Protein AF-Q5TBK1-2-F1 (afdb_monomer)

Mean predicted aligned error: 15.47 Å

Secondary structure (DSSP, 8-state):
--TTTTGGGS------------PPPPPPPP-PPPP------EEEEEEE--TTSSHHHHHHHHHHH-TT-EEE-SGGGGB-TTS-B---GGGHHHHHHHHHHHHHHHHHTT-S-EEEES---SHHHHHHHHHHHHHHHTTSSS-EEEEEEE--TT--SS---------S-----

Sequence (173 aa):
MEDSFLQSFGRLSLQPQQQQQRQRPPRPPPRGTPPRRHSFRKHLYLLRGLPGSGKTTLARQLQHDFPRALIFSTDDFFFREDGAYEFNPDFLEEAHEWNQKRARKAMRNGISPIIIDNTNLHAWEMKPYAVMVFQTEQKNLFRLEMDMVVFRPEMKKHSWCLKRKNPPNERTV

Foldseek 3Di:
DPVVVVVVVPPPDDDPDPDPPPPDDDDDPPPPDPPPPPQPEAEEEEEAADPPLCLVVVQVVVCVVPVLEAEFELQVVQADPVRDGDDDPVCSVVSLVVSLVVQLVCLLVRGHDYYYRYNPHDPVSCVSVVVSQVVSCVPDSHHYDYHYHYRDSPDDPPDDDPPDPDDDDDDDD

pLDDT: mean 79.06, std 21.01, range [30.23, 98.19]

Radius of gyration: 30.54 Å; Cα contacts (8 Å, |Δi|>4): 179; chains: 1; bounding box: 98×61×57 Å

Structure (mmCIF, N/CA/C/O backbone):
data_AF-Q5TBK1-2-F1
#
_entry.id   AF-Q5TBK1-2-F1
#
loop_
_atom_site.group_PDB
_atom_site.id
_atom_site.type_symbol
_atom_site.label_atom_id
_atom_site.label_alt_id
_atom_site.label_comp_id
_atom_site.label_asym_id
_atom_site.label_entity_id
_atom_site.label_seq_id
_atom_site.pdbx_PDB_ins_code
_atom_site.Cartn_x
_atom_site.Cartn_y
_atom_site.Cartn_z
_atom_site.occupancy
_atom_site.B_iso_or_equiv
_atom_site.auth_seq_id
_atom_site.auth_comp_id
_atom_site.auth_asym_id
_atom_site.auth_atom_id
_atom_site.pdbx_PDB_model_num
ATOM 1 N N . MET A 1 1 ? -84.792 21.600 1.459 1.00 51.88 1 MET A N 1
ATOM 2 C CA . MET A 1 1 ? -84.133 21.231 2.735 1.00 51.88 1 MET A CA 1
ATOM 3 C C . MET A 1 1 ? -82.681 21.737 2.778 1.00 51.88 1 MET A C 1
ATOM 5 O O . MET A 1 1 ? -81.901 21.264 3.589 1.00 51.88 1 MET A O 1
ATOM 9 N N . GLU A 1 2 ? -82.333 22.742 1.959 1.00 54.47 2 GLU A N 1
ATOM 10 C CA . GLU A 1 2 ? -80.947 23.201 1.740 1.00 54.47 2 GLU A CA 1
ATOM 11 C C . GLU A 1 2 ? -80.755 24.699 2.061 1.00 54.47 2 GLU A C 1
ATOM 13 O O . GLU A 1 2 ? -79.634 25.147 2.271 1.00 54.47 2 GLU A O 1
ATOM 18 N N . ASP A 1 3 ? -81.834 25.462 2.260 1.00 53.41 3 ASP A N 1
ATOM 19 C CA . ASP A 1 3 ? -81.743 26.905 2.546 1.00 53.41 3 ASP A CA 1
ATOM 20 C C . ASP A 1 3 ? -81.508 27.247 4.029 1.00 53.41 3 ASP A C 1
ATOM 22 O O . ASP A 1 3 ? -81.171 28.378 4.376 1.00 53.41 3 ASP A O 1
ATOM 26 N N . SER A 1 4 ? -81.622 26.263 4.930 1.00 53.94 4 SER A N 1
ATOM 27 C CA . SER A 1 4 ? -81.412 26.470 6.371 1.00 53.94 4 SER A CA 1
ATOM 28 C C . SER A 1 4 ? -79.933 26.537 6.772 1.00 53.94 4 SER A C 1
ATOM 30 O O . SER A 1 4 ? -79.636 26.956 7.889 1.00 53.94 4 SER A O 1
ATOM 32 N N . PHE A 1 5 ? -79.001 26.135 5.900 1.00 51.50 5 PHE A N 1
ATOM 33 C CA . PHE A 1 5 ? -77.572 26.090 6.234 1.00 51.50 5 PHE A CA 1
ATOM 34 C C . PHE A 1 5 ? -76.851 27.421 5.952 1.00 51.50 5 PHE A C 1
ATOM 36 O O . PHE A 1 5 ? -75.859 27.747 6.602 1.00 51.50 5 PHE A O 1
ATOM 43 N N . LEU A 1 6 ? -77.378 28.245 5.037 1.00 48.69 6 LEU A N 1
ATOM 44 C CA . LEU A 1 6 ? -76.783 29.541 4.683 1.00 48.69 6 LEU A CA 1
ATOM 45 C C . LEU A 1 6 ? -77.206 30.690 5.614 1.00 48.69 6 LEU A C 1
ATOM 47 O O . LEU A 1 6 ? -76.491 31.686 5.716 1.00 48.69 6 LEU A O 1
ATOM 51 N N . GLN A 1 7 ? -78.296 30.544 6.376 1.00 54.56 7 GLN A N 1
ATOM 52 C CA . GLN A 1 7 ? -78.695 31.545 7.378 1.00 54.56 7 GLN A CA 1
ATOM 53 C C . GLN A 1 7 ? -77.821 31.537 8.644 1.00 54.56 7 GLN A C 1
ATOM 55 O O . GLN A 1 7 ? -77.825 32.508 9.404 1.00 54.56 7 GLN A O 1
ATOM 60 N N . SER A 1 8 ? -77.017 30.493 8.862 1.00 48.03 8 SER A N 1
ATOM 61 C CA . SER A 1 8 ? -76.167 30.375 10.053 1.00 48.03 8 SER A CA 1
ATOM 62 C C . SER A 1 8 ? -74.880 31.212 9.996 1.00 48.03 8 SER A C 1
ATOM 64 O O . SER A 1 8 ? -74.230 31.384 11.024 1.00 48.03 8 SER A O 1
ATOM 66 N N . PHE A 1 9 ? -74.523 31.794 8.845 1.00 49.97 9 PHE A N 1
ATOM 67 C CA . PHE A 1 9 ? -73.293 32.589 8.689 1.00 49.97 9 PHE A CA 1
ATOM 68 C C . PHE A 1 9 ? -73.462 34.101 8.937 1.00 49.97 9 PHE A C 1
ATOM 70 O O . PHE A 1 9 ? -72.482 34.841 8.927 1.00 49.97 9 PHE A O 1
ATOM 77 N N . GLY A 1 10 ? -74.680 34.582 9.213 1.00 52.09 10 GLY A N 1
ATOM 78 C CA . GLY A 1 10 ? -74.992 36.019 9.215 1.00 52.09 10 GLY A CA 1
ATOM 79 C C . GLY A 1 10 ? -74.924 36.770 10.554 1.00 52.09 10 GLY A C 1
ATOM 80 O O . GLY A 1 10 ? -75.299 37.939 10.584 1.00 52.09 10 GLY A O 1
ATOM 81 N N . ARG A 1 11 ? -74.519 36.153 11.676 1.00 53.34 11 ARG A N 1
ATOM 82 C CA . ARG A 1 11 ? -74.669 36.776 13.019 1.00 53.34 11 ARG A CA 1
ATOM 83 C C . ARG A 1 11 ? -73.416 36.918 13.883 1.00 53.34 11 ARG A C 1
ATOM 85 O O . ARG A 1 11 ? -73.533 37.291 15.049 1.00 53.34 11 ARG A O 1
ATOM 92 N N . LEU A 1 12 ? -72.216 36.719 13.347 1.00 40.69 12 LEU A N 1
ATOM 93 C CA . LEU A 1 12 ? -70.993 36.973 14.117 1.00 40.69 12 LEU A CA 1
ATOM 94 C C . LEU A 1 12 ? -70.552 38.435 13.970 1.00 40.69 12 LEU A C 1
ATOM 96 O O . LEU A 1 12 ? -69.626 38.775 13.242 1.00 40.69 12 LEU A O 1
ATOM 100 N N . SER A 1 13 ? -71.277 39.296 14.687 1.00 49.38 13 SER A N 1
ATOM 101 C CA . SER A 1 13 ? -70.893 40.675 14.981 1.00 49.38 13 SER A CA 1
ATOM 102 C C . SER A 1 13 ? -69.604 40.684 15.811 1.00 49.38 13 SER A C 1
ATOM 104 O O . SER A 1 13 ? -69.562 40.165 16.928 1.00 49.38 13 SER A O 1
ATOM 106 N N . LEU A 1 14 ? -68.541 41.257 15.244 1.00 46.09 14 LEU A N 1
ATOM 107 C CA . LEU A 1 14 ? -67.267 41.511 15.911 1.00 46.09 14 LEU A CA 1
ATOM 108 C C . LEU A 1 14 ? -67.421 42.723 16.839 1.00 46.09 14 LEU A C 1
ATOM 110 O O . LEU A 1 14 ? -67.226 43.865 16.427 1.00 46.09 14 LEU A O 1
ATOM 114 N N . GLN A 1 15 ? -67.760 42.481 18.105 1.00 58.22 15 GLN A N 1
ATOM 115 C CA . GLN A 1 15 ? -67.537 43.477 19.153 1.00 58.22 15 GLN A CA 1
ATOM 116 C C . GLN A 1 15 ? -66.028 43.597 19.427 1.00 58.22 15 GLN A C 1
ATOM 118 O O . GLN A 1 15 ? -65.360 42.568 19.575 1.00 58.22 15 GLN A O 1
ATOM 123 N N . PRO A 1 16 ? -65.468 44.816 19.542 1.00 49.81 16 PRO A N 1
ATOM 124 C CA . PRO A 1 16 ? -64.095 45.004 19.990 1.00 49.81 16 PRO A CA 1
ATOM 125 C C . PRO A 1 16 ? -63.984 44.566 21.457 1.00 49.81 16 PRO A C 1
ATOM 127 O O . PRO A 1 16 ? -64.343 45.299 22.377 1.00 49.81 16 PRO A O 1
ATOM 130 N N . GLN A 1 17 ? -63.522 43.336 21.685 1.00 51.56 17 GLN A N 1
ATOM 131 C CA . GLN A 1 17 ? -63.255 42.827 23.024 1.00 51.56 17 GLN A CA 1
ATOM 132 C C . GLN A 1 17 ? -62.030 43.559 23.586 1.00 51.56 17 GLN A C 1
ATOM 134 O O . GLN A 1 17 ? -60.929 43.469 23.038 1.00 51.56 17 GLN A O 1
ATOM 139 N N . GLN A 1 18 ? -62.247 44.306 24.671 1.00 55.19 18 GLN A N 1
ATOM 140 C CA . GLN A 1 18 ? -61.208 44.942 25.477 1.00 55.19 18 GLN A CA 1
ATOM 141 C C . GLN A 1 18 ? -60.055 43.962 25.730 1.00 55.19 18 GLN A C 1
ATOM 143 O O . GLN A 1 18 ? -60.275 42.819 26.136 1.00 55.19 18 GLN A O 1
ATOM 148 N N . GLN A 1 19 ? -58.826 44.424 25.477 1.00 50.81 19 GLN A N 1
ATOM 149 C CA . GLN A 1 19 ? -57.580 43.688 25.688 1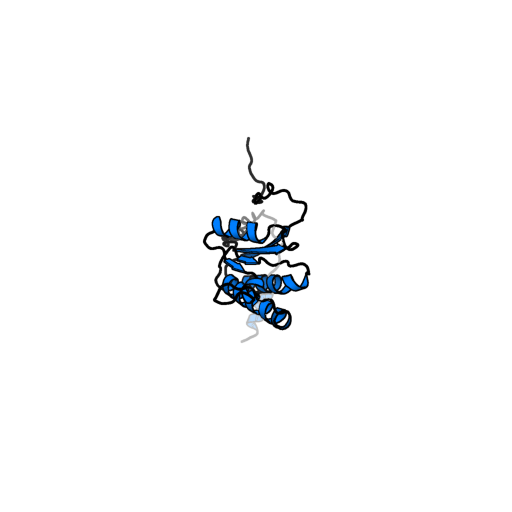.00 50.81 19 GLN A CA 1
ATOM 150 C C . GLN A 1 19 ? -57.387 43.360 27.176 1.00 50.81 19 GLN A C 1
ATOM 152 O O . GLN A 1 19 ? -56.632 44.015 27.888 1.00 50.81 19 GLN A O 1
ATOM 157 N N . GLN A 1 20 ? -58.035 42.301 27.654 1.00 55.03 20 GLN A N 1
ATOM 158 C CA . GLN A 1 20 ? -57.523 41.550 28.790 1.00 55.03 20 GLN A CA 1
ATOM 159 C C . GLN A 1 20 ? -56.269 40.823 28.313 1.00 55.03 20 GLN A C 1
ATOM 161 O O . GLN A 1 20 ? -56.313 40.063 27.342 1.00 55.03 20 GLN A O 1
ATOM 166 N N . GLN A 1 21 ? -55.144 41.102 28.973 1.00 52.59 21 GLN A N 1
ATOM 167 C CA . GLN A 1 21 ? -53.843 40.479 28.745 1.00 52.59 21 GLN A CA 1
ATOM 168 C C . GLN A 1 21 ? -53.959 38.952 28.869 1.00 52.59 21 GLN A C 1
ATOM 170 O O . GLN A 1 21 ? -53.732 38.367 29.926 1.00 52.59 21 GLN A O 1
ATOM 175 N N . ARG A 1 22 ? -54.321 38.281 27.773 1.00 55.19 22 ARG A N 1
ATOM 176 C CA . ARG A 1 22 ? -54.210 36.831 27.654 1.00 55.19 22 ARG A CA 1
ATOM 177 C C . ARG A 1 22 ? -52.727 36.501 27.621 1.00 55.19 22 ARG A C 1
ATOM 179 O O . ARG A 1 22 ? -52.061 36.699 26.603 1.00 55.19 22 ARG A O 1
ATOM 186 N N . GLN A 1 23 ? -52.219 36.035 28.758 1.00 56.16 23 GLN A N 1
ATOM 187 C CA . GLN A 1 23 ? -50.881 35.472 28.875 1.00 56.16 23 GLN A CA 1
ATOM 188 C C . GLN A 1 23 ? -50.705 34.437 27.760 1.00 56.16 23 GLN A C 1
ATOM 190 O O . GLN A 1 23 ? -51.484 33.489 27.641 1.00 56.16 23 GLN A O 1
ATOM 195 N N . ARG A 1 24 ? -49.727 34.667 26.880 1.00 60.78 24 ARG A N 1
ATOM 196 C CA . ARG A 1 24 ? -49.411 33.715 25.815 1.00 60.78 24 ARG A CA 1
ATOM 197 C C . ARG A 1 24 ? -48.954 32.412 26.476 1.00 60.78 24 ARG A C 1
ATOM 199 O O . ARG A 1 24 ? -48.134 32.489 27.393 1.00 60.78 24 ARG A O 1
ATOM 206 N N . PRO A 1 25 ? -49.431 31.240 26.019 1.00 71.19 25 PRO A N 1
ATOM 207 C CA . PRO A 1 25 ? -48.887 29.981 26.499 1.00 71.19 25 PRO A CA 1
ATOM 208 C C . PRO A 1 25 ? -47.366 29.980 26.278 1.00 71.19 25 PRO A C 1
ATOM 210 O O . PRO A 1 25 ? -46.892 30.546 25.280 1.00 71.19 25 PRO A O 1
ATOM 213 N N . PRO A 1 26 ? -46.587 29.401 27.206 1.00 74.88 26 PRO A N 1
ATOM 214 C CA . PRO A 1 26 ? -45.141 29.361 27.079 1.00 74.88 26 PRO A CA 1
ATOM 215 C C . PRO A 1 26 ? -44.766 28.698 25.753 1.00 74.88 26 PRO A C 1
ATOM 217 O O . PRO A 1 26 ? -45.379 27.712 25.335 1.00 74.88 26 PRO A O 1
ATOM 220 N N . ARG A 1 27 ? -43.765 29.260 25.063 1.00 74.44 27 ARG A N 1
ATOM 221 C CA . ARG A 1 27 ? -43.237 28.638 23.844 1.00 74.44 27 ARG A CA 1
ATOM 222 C C . ARG A 1 27 ? -42.766 27.227 24.209 1.00 74.44 27 ARG A C 1
ATOM 224 O O . ARG A 1 27 ? -42.065 27.094 25.216 1.00 74.44 27 ARG A O 1
ATOM 231 N N . PRO A 1 28 ? -43.104 26.192 23.419 1.00 74.25 28 PRO A N 1
ATOM 232 C CA . PRO A 1 28 ? -42.487 24.893 23.614 1.00 74.25 28 PRO A CA 1
ATOM 233 C C . PRO A 1 28 ? -40.966 25.073 23.526 1.00 74.25 28 PRO A C 1
ATOM 235 O O . PRO A 1 28 ? -40.499 25.903 22.733 1.00 74.25 28 PRO A O 1
ATOM 238 N N . PRO A 1 29 ? -40.189 24.348 24.345 1.00 72.44 29 PRO A N 1
ATOM 239 C CA . PRO A 1 29 ? -38.741 24.436 24.284 1.00 72.44 29 PRO A CA 1
ATOM 240 C C . PRO A 1 29 ? -38.279 24.160 22.846 1.00 72.44 29 PRO A C 1
ATOM 242 O O . PRO A 1 29 ? -38.924 23.372 22.139 1.00 72.44 29 PRO A O 1
ATOM 245 N N . PRO A 1 30 ? -37.194 24.806 22.377 1.00 72.94 30 PRO A N 1
ATOM 246 C CA . PRO A 1 30 ? -36.632 24.485 21.074 1.00 72.94 30 PRO A CA 1
ATOM 247 C C . PRO A 1 30 ? -36.423 22.973 21.025 1.00 72.94 30 PRO A C 1
ATOM 249 O O . PRO A 1 30 ? -35.798 22.415 21.928 1.00 72.94 30 PRO A O 1
ATOM 252 N N . ARG A 1 31 ? -36.994 22.299 20.013 1.00 67.88 31 ARG A N 1
ATOM 253 C CA . ARG A 1 31 ? -36.709 20.881 19.762 1.00 67.88 31 ARG A CA 1
ATOM 254 C C . ARG A 1 31 ? -35.196 20.768 19.687 1.00 67.88 31 ARG A C 1
ATOM 256 O O . ARG A 1 31 ? -34.603 21.258 18.726 1.00 67.88 31 ARG A O 1
ATOM 263 N N . GLY A 1 32 ? -34.588 20.202 20.729 1.00 57.16 32 GLY A N 1
ATOM 264 C CA . GLY A 1 32 ? -33.153 19.990 20.769 1.00 57.16 32 GLY A CA 1
ATOM 265 C C . GLY A 1 32 ? -32.762 19.286 19.481 1.00 57.16 32 GLY A C 1
ATOM 266 O O . GLY A 1 32 ? -33.408 18.312 19.088 1.00 57.16 32 GLY A O 1
ATOM 267 N N . THR A 1 33 ? -31.755 19.811 18.782 1.00 62.84 33 THR A N 1
ATOM 268 C CA . THR A 1 33 ? -31.142 19.070 17.680 1.00 62.84 33 THR A CA 1
ATOM 269 C C . THR A 1 33 ? -30.853 17.664 18.197 1.00 62.84 33 THR A C 1
ATOM 271 O O . THR A 1 33 ? -30.295 17.567 19.298 1.00 62.84 33 THR A O 1
ATOM 274 N N . PRO A 1 34 ? -31.241 16.593 17.478 1.00 58.88 34 PRO A N 1
ATOM 275 C CA . PRO A 1 34 ? -30.981 15.242 17.949 1.00 58.88 34 PRO A CA 1
ATOM 276 C C . PRO A 1 34 ? -29.495 15.147 18.307 1.00 58.88 34 PRO A C 1
ATOM 278 O O . PRO A 1 34 ? -28.673 15.721 17.577 1.00 58.88 34 PRO A O 1
ATOM 281 N N . PRO A 1 35 ? -29.135 14.499 19.432 1.00 55.78 35 PRO A N 1
ATOM 282 C CA . PRO A 1 35 ? -27.739 14.370 19.814 1.00 55.78 35 PRO A CA 1
ATOM 283 C C . PRO A 1 35 ? -26.997 13.835 18.597 1.00 55.78 35 PRO A C 1
ATOM 285 O O . PRO A 1 35 ? -27.448 12.866 17.977 1.00 55.78 35 PRO A O 1
ATOM 288 N N . ARG A 1 36 ? -25.909 14.512 18.200 1.00 53.88 36 ARG A N 1
ATOM 289 C CA . ARG A 1 36 ? -25.031 14.004 17.147 1.00 53.88 36 ARG A CA 1
ATOM 290 C C . ARG A 1 36 ? -24.657 12.598 17.590 1.00 53.88 36 ARG A C 1
ATOM 292 O O . ARG A 1 36 ? -23.867 12.456 18.521 1.00 53.88 36 ARG A O 1
ATOM 299 N N . ARG A 1 37 ? -25.262 11.571 16.973 1.00 53.81 37 ARG A N 1
ATOM 300 C CA . ARG A 1 37 ? -24.830 10.186 17.165 1.00 53.81 37 ARG A CA 1
ATOM 301 C C . ARG A 1 37 ? -23.318 10.236 17.013 1.00 53.81 37 ARG A C 1
ATOM 303 O O . ARG A 1 37 ? -22.848 10.890 16.078 1.00 53.81 37 ARG A O 1
ATOM 310 N N . HIS A 1 38 ? -22.570 9.626 17.931 1.00 51.34 38 HIS A N 1
ATOM 311 C CA . HIS A 1 38 ? -21.148 9.383 17.725 1.00 51.34 38 HIS A CA 1
ATOM 312 C C . HIS A 1 38 ? -21.031 8.513 16.465 1.00 51.34 38 HIS A C 1
ATOM 314 O O . HIS A 1 38 ? -20.962 7.291 16.541 1.00 51.34 38 HIS A O 1
ATOM 320 N N . SER A 1 39 ? -21.115 9.127 15.280 1.00 58.88 39 SER A N 1
ATOM 321 C CA . SER A 1 39 ? -20.896 8.448 14.021 1.00 58.88 39 SER A CA 1
ATOM 322 C C . SER A 1 39 ? -19.438 8.064 14.092 1.00 58.88 39 SER A C 1
ATOM 324 O O . SER A 1 39 ? -18.578 8.948 14.152 1.00 58.88 39 SER A O 1
ATOM 326 N N . PHE A 1 40 ? -19.171 6.768 14.182 1.00 74.44 40 PHE A N 1
ATOM 327 C CA . PHE A 1 40 ? -17.817 6.255 14.177 1.00 74.44 40 PHE A CA 1
ATOM 328 C C . PHE A 1 40 ? -17.138 6.795 12.916 1.00 74.44 40 PHE A C 1
ATOM 330 O O . PHE A 1 40 ? -17.488 6.387 11.809 1.00 74.44 40 PHE A O 1
ATOM 337 N N . ARG A 1 41 ? -16.245 7.779 13.069 1.00 87.31 41 ARG A N 1
ATOM 338 C CA . ARG A 1 41 ? -15.531 8.362 11.936 1.00 87.31 41 ARG A CA 1
ATOM 339 C C . ARG A 1 41 ? -14.526 7.331 11.459 1.00 87.31 41 ARG A C 1
ATOM 341 O O . ARG A 1 41 ? -13.745 6.796 12.245 1.00 87.31 41 ARG A O 1
ATOM 348 N N . LYS A 1 42 ? -14.616 6.993 10.185 1.00 92.88 42 LYS A N 1
ATOM 349 C CA . LYS A 1 42 ? -13.659 6.142 9.490 1.00 92.88 42 LYS A CA 1
ATOM 350 C C . LYS A 1 42 ? -12.702 7.056 8.736 1.00 92.88 42 LYS A C 1
ATOM 352 O O . LYS A 1 42 ? -13.116 8.130 8.309 1.00 92.88 42 LYS A O 1
ATOM 357 N N . HIS A 1 43 ? -11.456 6.634 8.569 1.00 94.50 43 HIS A N 1
ATOM 358 C CA . HIS A 1 43 ? -10.434 7.434 7.896 1.00 94.50 43 HIS A CA 1
ATOM 359 C C . HIS A 1 43 ? -9.863 6.705 6.682 1.00 94.50 43 HIS A C 1
ATOM 361 O O . HIS A 1 43 ? -9.545 5.515 6.747 1.00 94.50 43 HIS A O 1
ATOM 367 N N . LEU A 1 44 ? -9.713 7.453 5.592 1.00 96.69 44 LEU A N 1
ATOM 368 C CA . LEU A 1 44 ? -8.929 7.108 4.417 1.00 96.69 44 LEU A CA 1
ATOM 369 C C . LEU A 1 44 ? -7.755 8.088 4.319 1.00 96.69 44 LEU A C 1
ATOM 371 O O . LEU A 1 44 ? -7.965 9.276 4.086 1.00 96.69 44 LEU A O 1
ATOM 375 N N . TYR A 1 45 ? -6.532 7.593 4.450 1.00 96.25 45 TYR A N 1
ATOM 376 C CA . TYR A 1 45 ? -5.316 8.371 4.250 1.00 96.25 45 TYR A CA 1
ATOM 377 C C . TYR A 1 45 ? -4.794 8.167 2.831 1.00 96.25 45 TYR A C 1
ATOM 379 O O . TYR A 1 45 ? -4.480 7.046 2.438 1.00 96.25 45 TYR A O 1
ATOM 387 N N . LEU A 1 46 ? -4.676 9.248 2.065 1.00 96.12 46 LEU A N 1
ATOM 388 C CA . LEU A 1 46 ? -3.983 9.255 0.778 1.00 96.12 46 LEU A CA 1
ATOM 389 C C . LEU A 1 46 ? -2.567 9.779 0.996 1.00 96.12 46 LEU A C 1
ATOM 391 O O . LEU A 1 46 ? -2.381 10.975 1.231 1.00 96.12 46 LEU A O 1
ATOM 395 N N . LEU A 1 47 ? -1.570 8.898 0.934 1.00 95.06 47 LEU A N 1
ATOM 396 C CA . LEU A 1 47 ? -0.173 9.312 1.016 1.00 95.06 47 LEU A CA 1
ATOM 397 C C . LEU A 1 47 ? 0.254 9.886 -0.336 1.00 95.06 47 LEU A C 1
ATOM 399 O O . LEU A 1 47 ? -0.121 9.366 -1.382 1.00 95.06 47 LEU A O 1
ATOM 403 N N . ARG A 1 48 ? 1.005 10.986 -0.326 1.00 93.50 48 ARG A N 1
ATOM 404 C CA . ARG A 1 48 ? 1.463 11.670 -1.539 1.00 93.50 48 ARG A CA 1
ATOM 405 C C . ARG A 1 48 ? 2.898 12.137 -1.390 1.00 93.50 48 ARG A C 1
ATOM 407 O O . ARG A 1 48 ? 3.240 12.757 -0.389 1.00 93.50 48 ARG A O 1
ATOM 414 N N . GLY A 1 49 ? 3.728 11.905 -2.401 1.00 92.31 49 GLY A N 1
ATOM 415 C CA . GLY A 1 49 ? 5.113 12.374 -2.433 1.00 92.31 49 GLY A CA 1
ATOM 416 C C . GLY A 1 49 ? 6.013 11.518 -3.316 1.00 92.31 49 GLY A C 1
ATOM 417 O O . GLY A 1 49 ? 5.653 10.406 -3.707 1.00 92.31 49 GLY A O 1
ATOM 418 N N . LEU A 1 50 ? 7.210 12.031 -3.600 1.00 91.25 50 LEU A N 1
ATOM 419 C CA . LEU A 1 50 ? 8.192 11.369 -4.463 1.00 91.25 50 LEU A CA 1
ATOM 420 C C . LEU A 1 50 ? 8.610 9.984 -3.925 1.00 91.25 50 LEU A C 1
ATOM 422 O O . LEU A 1 50 ? 8.512 9.733 -2.717 1.00 91.25 50 LEU A O 1
ATOM 426 N N . PRO A 1 51 ? 9.064 9.060 -4.788 1.00 90.81 51 PRO A N 1
ATOM 427 C CA . PRO A 1 51 ? 9.727 7.834 -4.345 1.00 90.81 51 PRO A CA 1
ATOM 428 C C . PRO A 1 51 ? 10.855 8.138 -3.343 1.00 90.81 51 PRO A C 1
ATOM 430 O O . PRO A 1 51 ? 11.527 9.160 -3.448 1.00 90.81 51 PRO A O 1
ATOM 433 N N . GLY A 1 52 ? 11.021 7.290 -2.324 1.00 88.19 52 GLY A N 1
ATOM 434 C CA . GLY A 1 52 ? 12.036 7.486 -1.278 1.00 88.19 52 GLY A CA 1
ATOM 435 C C . GLY A 1 52 ? 11.702 8.521 -0.191 1.00 88.19 52 GLY A C 1
ATOM 436 O O . GLY A 1 52 ? 12.455 8.647 0.768 1.00 88.19 52 GLY A O 1
ATOM 437 N N . SER A 1 53 ? 10.561 9.219 -0.256 1.00 90.94 53 SER A N 1
ATOM 438 C CA . SER A 1 53 ? 10.195 10.240 0.744 1.00 90.94 53 SER A CA 1
ATOM 439 C C . SER A 1 53 ? 9.737 9.700 2.112 1.00 90.94 53 SER A C 1
ATOM 441 O O . SER A 1 53 ? 9.439 10.491 3.004 1.00 90.94 53 SER A O 1
ATOM 443 N N . GLY A 1 54 ? 9.648 8.375 2.290 1.00 91.38 54 GLY A N 1
ATOM 444 C CA . GLY A 1 54 ? 9.248 7.734 3.553 1.00 91.38 54 GLY A CA 1
ATOM 445 C C . GLY A 1 54 ? 7.752 7.418 3.707 1.00 91.38 54 GLY A C 1
ATOM 446 O O . GLY A 1 54 ? 7.321 7.079 4.808 1.00 91.38 54 GLY A O 1
ATOM 447 N N . LYS A 1 55 ? 6.954 7.491 2.630 1.00 93.88 55 LYS A N 1
ATOM 448 C CA . LYS A 1 55 ? 5.508 7.167 2.650 1.00 93.88 55 LYS A CA 1
ATOM 449 C C . LYS A 1 55 ? 5.220 5.776 3.212 1.00 93.88 55 LYS A C 1
ATOM 451 O O . LYS A 1 55 ? 4.508 5.657 4.205 1.00 93.88 55 LYS A O 1
ATOM 456 N N . THR A 1 56 ? 5.866 4.755 2.652 1.00 93.75 56 THR A N 1
ATOM 457 C CA . THR A 1 56 ? 5.708 3.361 3.082 1.00 93.75 56 THR A CA 1
ATOM 458 C C . THR A 1 56 ? 6.127 3.156 4.529 1.00 93.75 56 THR A C 1
ATOM 460 O O . THR A 1 56 ? 5.483 2.410 5.260 1.00 93.75 56 THR A O 1
ATOM 463 N N . THR A 1 57 ? 7.152 3.876 4.993 1.00 94.75 57 THR A N 1
ATOM 464 C CA . THR A 1 57 ? 7.555 3.854 6.403 1.00 94.75 57 THR A CA 1
ATOM 465 C C . THR A 1 57 ? 6.428 4.355 7.308 1.00 94.75 57 THR A C 1
ATOM 467 O O . THR A 1 57 ? 6.084 3.670 8.269 1.00 94.75 57 THR A O 1
ATOM 470 N N . LEU A 1 58 ? 5.790 5.487 6.977 1.00 93.31 58 LEU A N 1
ATOM 471 C CA . LEU A 1 58 ? 4.630 5.969 7.735 1.00 93.31 58 LEU A CA 1
ATOM 472 C C . LEU A 1 58 ? 3.440 5.011 7.623 1.00 93.31 58 LEU A C 1
ATOM 474 O O . LEU A 1 58 ? 2.771 4.763 8.621 1.00 93.31 58 LEU A O 1
ATOM 478 N N . ALA A 1 59 ? 3.166 4.465 6.435 1.00 95.12 59 ALA A N 1
ATOM 479 C CA . ALA A 1 59 ? 2.069 3.522 6.231 1.00 95.12 59 ALA A CA 1
ATOM 480 C C . ALA A 1 59 ? 2.207 2.309 7.164 1.00 95.12 59 ALA A C 1
ATOM 482 O O . ALA A 1 59 ? 1.255 1.939 7.850 1.00 95.12 59 ALA A O 1
ATOM 483 N N . ARG A 1 60 ? 3.416 1.736 7.243 1.00 95.62 60 ARG A N 1
ATOM 484 C CA . ARG A 1 60 ? 3.740 0.614 8.133 1.00 95.62 60 ARG A CA 1
ATOM 485 C C . ARG A 1 60 ? 3.657 0.996 9.605 1.00 95.62 60 ARG A C 1
ATOM 487 O O . ARG A 1 60 ? 3.123 0.216 10.385 1.00 95.62 60 ARG A O 1
ATOM 494 N N . GLN A 1 61 ? 4.109 2.193 9.977 1.00 94.56 61 GLN A N 1
ATOM 495 C CA . GLN A 1 61 ? 3.950 2.700 11.341 1.00 94.56 61 GLN A CA 1
ATOM 496 C C . GLN A 1 61 ? 2.468 2.832 11.727 1.00 94.56 61 GLN A C 1
ATOM 498 O O . GLN A 1 61 ? 2.057 2.337 12.769 1.00 94.56 61 GLN A O 1
ATOM 503 N N . LEU A 1 62 ? 1.635 3.413 10.857 1.00 92.62 62 LEU A N 1
ATOM 504 C CA . LEU A 1 62 ? 0.189 3.500 11.082 1.00 92.62 62 LEU A CA 1
ATOM 505 C C . LEU A 1 62 ? -0.460 2.113 11.178 1.00 92.62 62 LEU A C 1
ATOM 507 O O . LEU A 1 62 ? -1.368 1.921 11.979 1.00 92.62 62 LEU A O 1
ATOM 511 N N . GLN A 1 63 ? -0.010 1.138 10.388 1.00 95.12 63 GLN A N 1
ATOM 512 C CA . GLN A 1 63 ? -0.506 -0.236 10.485 1.00 95.12 63 GLN A CA 1
ATOM 513 C C . GLN A 1 63 ? -0.088 -0.934 11.782 1.00 95.12 63 GLN A C 1
ATOM 515 O O . GLN A 1 63 ? -0.87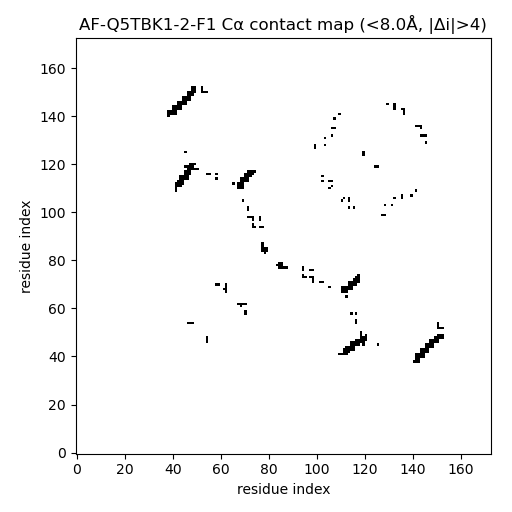9 -1.695 12.337 1.00 95.12 63 GLN A O 1
ATOM 520 N N . HIS A 1 64 ? 1.114 -0.654 12.282 1.00 94.69 64 HIS A N 1
ATOM 521 C CA . HIS A 1 64 ? 1.562 -1.120 13.590 1.00 94.69 64 HIS A CA 1
ATOM 522 C C . HIS A 1 64 ? 0.705 -0.524 14.721 1.00 94.69 64 HIS A C 1
ATOM 524 O O . HIS A 1 64 ? 0.220 -1.257 15.580 1.00 94.69 64 HIS A O 1
ATOM 530 N N . ASP A 1 65 ? 0.452 0.787 14.686 1.00 93.88 65 ASP A N 1
ATOM 531 C CA . ASP A 1 65 ? -0.318 1.492 15.720 1.00 93.88 65 ASP A CA 1
ATOM 532 C C . ASP A 1 65 ? -1.825 1.177 15.660 1.00 93.88 65 ASP A C 1
ATOM 534 O O . ASP A 1 65 ? -2.525 1.201 16.676 1.00 93.88 65 ASP A O 1
ATOM 538 N N . PHE A 1 66 ? -2.341 0.857 14.470 1.00 93.75 66 PHE A N 1
ATOM 539 C CA . PHE A 1 66 ? -3.733 0.487 14.232 1.00 93.75 66 PHE A CA 1
ATOM 540 C C . PHE A 1 66 ? -3.807 -0.895 13.560 1.00 93.75 66 PHE A C 1
ATOM 542 O O . P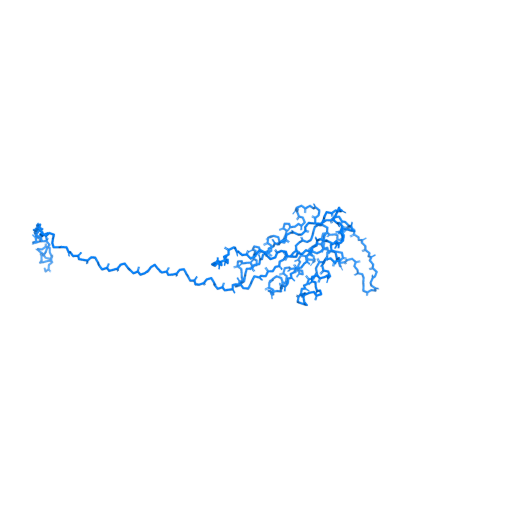HE A 1 66 ? -3.893 -0.965 12.335 1.00 93.75 66 PHE A O 1
ATOM 549 N N . PRO A 1 67 ? -3.902 -2.005 14.320 1.00 93.12 67 PRO A N 1
ATOM 550 C CA . PRO A 1 67 ? -3.863 -3.369 13.766 1.00 93.12 67 PRO A CA 1
ATOM 551 C C . PRO A 1 67 ? -4.957 -3.702 12.738 1.00 93.12 67 PRO A C 1
ATOM 553 O O . PRO A 1 67 ? -4.848 -4.664 11.985 1.00 93.12 67 PRO A O 1
ATOM 556 N N . ARG A 1 68 ? -6.043 -2.919 12.702 1.00 94.75 68 ARG A N 1
ATOM 557 C CA . ARG A 1 68 ? -7.124 -3.047 11.708 1.00 94.75 68 ARG A CA 1
ATOM 558 C C . ARG A 1 68 ? -6.856 -2.283 10.409 1.00 94.75 68 ARG A C 1
ATOM 560 O O . ARG A 1 68 ? -7.700 -2.327 9.511 1.00 94.75 68 ARG A O 1
ATOM 567 N N . ALA A 1 69 ? -5.757 -1.540 10.332 1.00 96.12 69 ALA A N 1
ATOM 568 C CA . ALA A 1 69 ? -5.437 -0.720 9.184 1.00 96.12 69 ALA A CA 1
ATOM 569 C C . ALA A 1 69 ? -5.054 -1.578 7.982 1.00 96.12 69 ALA A C 1
ATOM 571 O O . ALA A 1 69 ? -4.266 -2.522 8.086 1.00 96.12 69 ALA A O 1
ATOM 572 N N . LEU A 1 70 ? -5.574 -1.195 6.820 1.00 97.81 70 LEU A N 1
ATOM 573 C CA . LEU A 1 70 ? -5.180 -1.788 5.550 1.00 97.81 70 LEU A CA 1
ATOM 574 C C . LEU A 1 70 ? -4.380 -0.781 4.741 1.00 97.81 70 LEU A C 1
ATOM 576 O O . LEU A 1 70 ? -4.819 0.354 4.560 1.00 97.81 70 LEU A O 1
ATOM 580 N N . ILE A 1 71 ? -3.230 -1.228 4.246 1.00 97.88 71 ILE A N 1
ATOM 581 C CA . ILE A 1 71 ? -2.402 -0.491 3.297 1.00 97.88 71 ILE A CA 1
ATOM 582 C C . ILE A 1 71 ? -2.679 -1.052 1.903 1.00 97.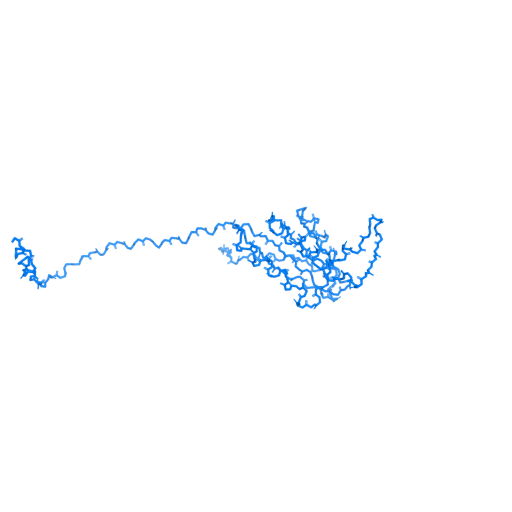88 71 ILE A C 1
ATOM 584 O O . ILE A 1 71 ? -2.785 -2.266 1.719 1.00 97.88 71 ILE A O 1
ATOM 588 N N . PHE A 1 72 ? -2.820 -0.156 0.938 1.00 97.88 72 PHE A N 1
ATOM 589 C CA . PHE A 1 72 ? -3.078 -0.459 -0.459 1.00 97.88 72 PHE A CA 1
ATOM 590 C C . PHE A 1 72 ? -2.100 0.326 -1.328 1.00 97.88 72 PHE A C 1
ATOM 592 O O . PHE A 1 72 ? -2.135 1.559 -1.328 1.00 97.88 72 PHE A O 1
ATOM 599 N N . SER A 1 73 ? -1.250 -0.384 -2.067 1.00 96.81 73 SER A N 1
ATOM 600 C CA . SER A 1 73 ? -0.349 0.190 -3.067 1.00 96.81 73 SER A CA 1
ATOM 601 C C . SER A 1 73 ? -0.685 -0.354 -4.452 1.00 96.81 73 SER A C 1
ATOM 603 O O . SER A 1 73 ? -1.143 -1.485 -4.601 1.00 96.81 73 SER A O 1
ATOM 605 N N . THR A 1 74 ? -0.478 0.464 -5.482 1.00 95.81 74 THR A N 1
ATOM 606 C CA . THR A 1 74 ? -0.527 -0.005 -6.878 1.00 95.81 74 THR A CA 1
ATOM 607 C C . THR A 1 74 ? 0.667 -0.900 -7.193 1.00 95.81 74 THR A C 1
ATOM 609 O O . THR A 1 74 ? 0.517 -1.843 -7.961 1.00 95.81 74 THR A O 1
ATOM 612 N N . ASP A 1 75 ? 1.801 -0.680 -6.525 1.00 94.31 75 ASP A N 1
ATOM 613 C CA . ASP A 1 75 ? 3.012 -1.482 -6.708 1.00 94.31 75 ASP A CA 1
ATOM 614 C C . ASP A 1 75 ? 2.790 -2.947 -6.294 1.00 94.31 75 ASP A C 1
ATOM 616 O O . ASP A 1 75 ? 3.400 -3.837 -6.876 1.00 94.31 75 ASP A O 1
ATOM 620 N N . ASP A 1 76 ? 1.854 -3.210 -5.364 1.00 95.88 76 ASP A N 1
ATOM 621 C CA . ASP A 1 76 ? 1.458 -4.564 -4.934 1.00 95.88 76 ASP A CA 1
ATOM 622 C C . ASP A 1 76 ? 1.006 -5.450 -6.111 1.00 95.88 76 ASP A C 1
ATOM 624 O O . ASP A 1 76 ? 1.082 -6.671 -6.019 1.00 95.88 76 ASP A O 1
ATOM 628 N N . PHE A 1 77 ? 0.507 -4.854 -7.200 1.00 96.69 77 PHE A N 1
ATOM 629 C CA . PHE A 1 77 ? 0.074 -5.580 -8.396 1.00 96.69 77 PHE A CA 1
ATOM 630 C C . PHE A 1 77 ? 1.248 -6.210 -9.161 1.00 96.69 77 PHE A C 1
ATOM 632 O O . PHE A 1 77 ? 1.074 -7.220 -9.834 1.00 96.69 77 PHE A O 1
ATOM 639 N N . PHE A 1 78 ? 2.440 -5.623 -9.050 1.00 96.81 78 PHE A N 1
ATOM 640 C CA . PHE A 1 78 ? 3.628 -6.011 -9.812 1.00 96.81 78 PHE A CA 1
ATOM 641 C C . PHE A 1 78 ? 4.548 -6.979 -9.055 1.00 96.81 78 PHE A C 1
ATOM 643 O O . PHE A 1 78 ? 5.637 -7.292 -9.534 1.00 96.81 78 PHE A O 1
ATOM 650 N N . PHE A 1 79 ? 4.139 -7.458 -7.876 1.00 96.06 79 PHE A N 1
ATOM 651 C CA . PHE A 1 79 ? 4.856 -8.510 -7.156 1.00 96.06 79 PHE A CA 1
ATOM 652 C C . PHE A 1 79 ? 4.350 -9.891 -7.575 1.00 96.06 79 PHE A C 1
ATOM 654 O O . PHE A 1 79 ? 3.156 -10.182 -7.500 1.00 96.06 79 PHE A O 1
ATOM 661 N N . ARG A 1 80 ? 5.276 -10.759 -7.982 1.00 93.94 80 ARG A N 1
ATOM 662 C CA . ARG A 1 80 ? 5.016 -12.172 -8.274 1.00 93.94 80 ARG A CA 1
ATOM 663 C C . ARG A 1 80 ? 4.886 -12.982 -6.979 1.00 93.94 80 ARG A C 1
ATOM 665 O O . ARG A 1 80 ? 5.231 -12.515 -5.894 1.00 93.94 80 ARG A O 1
ATOM 672 N N . GLU A 1 81 ? 4.403 -14.219 -7.093 1.00 92.94 81 GLU A N 1
ATOM 673 C CA . GLU A 1 81 ? 4.224 -15.125 -5.944 1.00 92.94 81 GLU A CA 1
ATOM 674 C C . GLU A 1 81 ? 5.542 -15.461 -5.224 1.00 92.94 81 GLU A C 1
ATOM 676 O O . GLU A 1 81 ? 5.541 -15.706 -4.020 1.00 92.94 81 GLU A O 1
ATOM 681 N N . ASP A 1 82 ? 6.668 -15.418 -5.939 1.00 95.12 82 ASP A N 1
ATOM 682 C CA . ASP A 1 82 ? 8.021 -15.593 -5.394 1.00 95.12 82 ASP A CA 1
ATOM 683 C C . ASP A 1 82 ? 8.587 -14.319 -4.729 1.00 95.12 82 ASP A C 1
ATOM 685 O O . ASP A 1 82 ? 9.692 -14.338 -4.185 1.00 95.12 82 ASP A O 1
ATOM 689 N N . GLY A 1 83 ? 7.835 -13.212 -4.747 1.00 93.56 83 GLY A N 1
ATOM 690 C CA . GLY A 1 83 ? 8.237 -11.913 -4.211 1.00 93.56 83 GLY A CA 1
ATOM 691 C C . GLY A 1 83 ? 9.064 -11.053 -5.171 1.00 93.56 83 GLY A C 1
ATOM 692 O O . GLY A 1 83 ? 9.463 -9.951 -4.785 1.00 93.56 83 GLY A O 1
ATOM 693 N N . ALA A 1 84 ? 9.318 -11.503 -6.405 1.00 96.12 84 ALA A N 1
ATOM 694 C CA . ALA A 1 84 ? 10.008 -10.700 -7.408 1.00 96.12 84 ALA A CA 1
ATOM 695 C C . ALA A 1 84 ? 9.126 -9.534 -7.883 1.00 96.12 84 ALA A C 1
ATOM 697 O O . ALA A 1 84 ? 7.938 -9.706 -8.157 1.00 96.12 84 ALA A O 1
ATOM 698 N N . TYR A 1 85 ? 9.716 -8.342 -7.992 1.00 96.19 85 TYR A N 1
ATOM 699 C CA . TYR A 1 85 ? 9.045 -7.157 -8.527 1.00 96.19 85 TYR A CA 1
ATOM 700 C C . TYR A 1 85 ? 9.276 -7.049 -10.038 1.00 96.19 85 TYR A C 1
ATOM 702 O O . TYR A 1 85 ? 10.420 -6.939 -10.481 1.00 96.19 85 TYR A O 1
ATOM 710 N N . GLU A 1 86 ? 8.199 -7.037 -10.822 1.00 95.75 86 GLU A N 1
ATOM 711 C CA . GLU A 1 86 ? 8.231 -6.963 -12.285 1.00 95.75 86 GLU A CA 1
ATOM 712 C C . GLU A 1 86 ? 7.258 -5.889 -12.781 1.00 95.75 86 GLU A C 1
ATOM 714 O O . GLU A 1 86 ? 6.085 -6.138 -13.055 1.00 95.75 86 GLU A O 1
ATOM 719 N N . PHE A 1 87 ? 7.746 -4.651 -12.870 1.00 96.12 87 PHE A N 1
ATOM 720 C CA . PHE A 1 87 ? 6.948 -3.547 -13.391 1.00 96.12 87 PHE A CA 1
ATOM 721 C C . PHE A 1 87 ? 6.764 -3.669 -14.903 1.00 96.12 87 PHE A C 1
ATOM 723 O O . PHE A 1 87 ? 7.743 -3.717 -15.649 1.00 96.12 87 PHE A O 1
ATOM 730 N N . ASN A 1 88 ? 5.512 -3.611 -15.349 1.00 95.31 88 ASN A N 1
ATOM 731 C CA . ASN A 1 88 ? 5.173 -3.490 -16.757 1.00 95.31 88 ASN A CA 1
ATOM 732 C C . ASN A 1 88 ? 4.159 -2.342 -16.950 1.00 95.31 88 ASN A C 1
ATOM 734 O O . ASN A 1 88 ? 3.032 -2.439 -16.453 1.00 95.31 88 ASN A O 1
ATOM 738 N N . PRO A 1 89 ? 4.530 -1.256 -17.658 1.00 95.44 89 PRO A N 1
ATOM 739 C CA . PRO A 1 89 ? 3.662 -0.094 -17.841 1.00 95.44 89 PRO A CA 1
ATOM 740 C C . PRO A 1 89 ? 2.368 -0.409 -18.602 1.00 95.44 89 PRO A C 1
ATOM 742 O O . PRO A 1 89 ? 1.374 0.279 -18.370 1.00 95.44 89 PRO A O 1
ATOM 745 N N . ASP A 1 90 ? 2.342 -1.457 -19.432 1.00 97.19 90 ASP A N 1
ATOM 746 C CA . ASP A 1 90 ? 1.143 -1.873 -20.175 1.00 97.19 90 ASP A CA 1
ATOM 747 C C . ASP A 1 90 ? 0.000 -2.294 -19.235 1.00 97.19 90 ASP A C 1
ATOM 749 O O . ASP A 1 90 ? -1.173 -2.190 -19.586 1.00 97.19 90 ASP A O 1
ATOM 753 N N . PHE A 1 91 ? 0.333 -2.708 -18.007 1.00 96.25 91 PHE A N 1
ATOM 754 C CA . PHE A 1 91 ? -0.629 -3.107 -16.978 1.00 96.25 91 PHE A CA 1
ATOM 755 C C . PHE A 1 91 ? -0.875 -2.026 -15.917 1.00 96.25 91 PHE A C 1
ATOM 757 O O . PHE A 1 91 ? -1.570 -2.278 -14.934 1.00 96.25 91 PHE A O 1
ATOM 764 N N . LEU A 1 92 ? -0.334 -0.811 -16.071 1.00 94.44 92 LEU A N 1
ATOM 765 C CA . LEU A 1 92 ? -0.458 0.237 -15.050 1.00 94.44 92 LEU A CA 1
ATOM 766 C C . LEU A 1 92 ? -1.914 0.664 -14.810 1.00 94.44 92 LEU A C 1
ATOM 768 O O . LEU A 1 92 ? -2.320 0.884 -13.666 1.00 94.44 92 LEU A O 1
A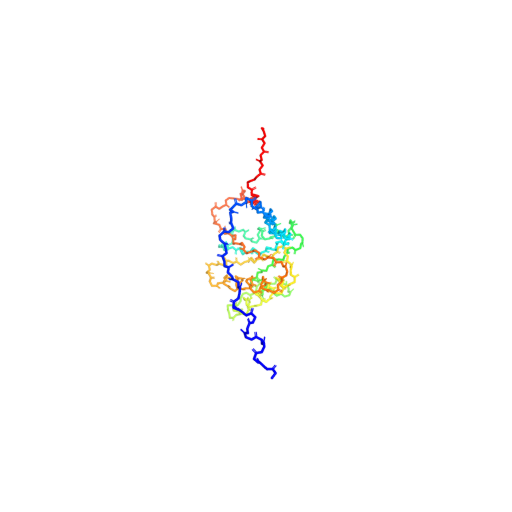TOM 772 N N . GLU A 1 93 ? -2.717 0.757 -15.870 1.00 94.50 93 GLU A N 1
ATOM 773 C CA . GLU A 1 93 ? -4.144 1.070 -15.745 1.00 94.50 93 GLU A CA 1
ATOM 774 C C . GLU A 1 93 ? -4.891 -0.034 -14.980 1.00 94.50 93 GLU A C 1
ATOM 776 O O . GLU A 1 93 ? -5.620 0.253 -14.026 1.00 94.50 93 GLU A O 1
ATOM 781 N N . GLU A 1 94 ? -4.631 -1.301 -15.317 1.00 96.62 94 GLU A N 1
ATOM 782 C CA . GLU A 1 94 ? -5.208 -2.456 -14.627 1.00 96.62 94 GLU A CA 1
ATOM 783 C C . GLU A 1 94 ? -4.785 -2.509 -13.152 1.00 96.62 94 GLU A C 1
ATOM 785 O O . GLU A 1 94 ? -5.626 -2.709 -12.268 1.00 96.62 94 GLU A O 1
ATOM 790 N N . ALA A 1 95 ? -3.510 -2.242 -12.865 1.00 96.81 95 ALA A N 1
ATOM 791 C CA . ALA A 1 95 ? -2.975 -2.170 -11.512 1.00 96.81 95 ALA A CA 1
ATOM 792 C C . ALA A 1 95 ? -3.701 -1.101 -10.680 1.00 96.81 95 ALA A C 1
ATOM 794 O O . ALA A 1 95 ? -4.106 -1.346 -9.535 1.00 96.81 95 ALA A O 1
ATOM 795 N N . HIS A 1 96 ? -3.932 0.083 -11.261 1.00 95.81 96 HIS A N 1
ATOM 796 C CA . HIS A 1 96 ? -4.710 1.134 -10.616 1.00 95.81 96 HIS A CA 1
ATOM 797 C C . HIS A 1 96 ? -6.155 0.699 -10.362 1.00 95.81 96 HIS A C 1
ATOM 799 O O . HIS A 1 96 ? -6.650 0.879 -9.244 1.00 95.81 96 HIS A O 1
ATOM 805 N N . GLU A 1 97 ? -6.841 0.111 -11.344 1.00 96.38 97 GLU A N 1
ATOM 806 C CA . GLU A 1 97 ? -8.205 -0.386 -11.155 1.00 96.38 97 GLU A CA 1
ATOM 807 C C . GLU A 1 97 ? -8.298 -1.460 -10.069 1.00 96.38 97 GLU A C 1
ATOM 809 O O . GLU A 1 97 ? -9.229 -1.455 -9.254 1.00 96.38 97 GLU A O 1
ATOM 814 N N . TRP A 1 98 ? -7.351 -2.394 -10.053 1.00 97.50 98 TRP A N 1
ATOM 815 C CA . TRP A 1 98 ? -7.270 -3.467 -9.074 1.00 97.50 98 TRP A CA 1
ATOM 816 C C . TRP A 1 98 ? -7.104 -2.908 -7.659 1.00 97.50 98 TRP A C 1
ATOM 818 O O . TRP A 1 98 ? -7.872 -3.256 -6.751 1.00 97.50 98 TRP A O 1
ATOM 828 N N . ASN A 1 99 ? -6.185 -1.956 -7.482 1.00 97.75 99 ASN A N 1
ATOM 829 C CA . ASN A 1 99 ? -5.958 -1.308 -6.195 1.00 97.75 99 ASN A CA 1
ATOM 830 C C . ASN A 1 99 ? -7.202 -0.524 -5.734 1.00 97.75 99 ASN A C 1
ATOM 832 O O . ASN A 1 99 ? -7.665 -0.638 -4.594 1.00 97.75 99 ASN A O 1
ATOM 836 N N . GLN A 1 100 ? -7.836 0.197 -6.660 1.00 97.38 100 GLN A N 1
ATOM 837 C CA . GLN A 1 100 ? -9.091 0.909 -6.429 1.00 97.38 100 GLN A CA 1
ATOM 838 C C . GLN A 1 100 ? -10.245 -0.032 -6.035 1.00 97.38 100 GLN A C 1
ATOM 840 O O . GLN A 1 100 ? -11.029 0.294 -5.139 1.00 97.38 100 GLN A O 1
ATOM 845 N N . LYS A 1 101 ? -10.369 -1.213 -6.661 1.00 97.44 101 LYS A N 1
ATOM 846 C CA . LYS A 1 101 ? -11.373 -2.239 -6.309 1.00 97.44 101 LYS A CA 1
ATOM 847 C C . LYS A 1 101 ? -11.164 -2.739 -4.873 1.00 97.44 101 LYS A C 1
ATOM 849 O O . LYS A 1 101 ? -12.141 -2.823 -4.120 1.00 97.44 101 LYS A O 1
ATOM 854 N N . ARG A 1 102 ? -9.913 -2.997 -4.468 1.00 98.19 102 ARG A N 1
ATOM 855 C CA . ARG A 1 102 ? -9.546 -3.393 -3.093 1.00 98.19 102 ARG A CA 1
ATOM 856 C C . ARG A 1 102 ? -9.911 -2.313 -2.073 1.00 98.19 102 ARG A C 1
ATOM 858 O O . ARG A 1 102 ? -10.628 -2.601 -1.110 1.00 98.19 102 ARG A O 1
ATOM 865 N N . ALA A 1 103 ? -9.509 -1.068 -2.327 1.00 97.75 103 ALA A N 1
ATOM 866 C CA . ALA A 1 103 ? -9.819 0.065 -1.460 1.00 97.75 103 ALA A CA 1
ATOM 867 C C . ALA A 1 103 ? -11.335 0.276 -1.317 1.00 97.75 103 ALA A C 1
ATOM 869 O O . ALA A 1 103 ? -11.849 0.380 -0.203 1.00 97.75 103 ALA A O 1
ATOM 870 N N . ARG A 1 104 ? -12.083 0.236 -2.428 1.00 96.62 104 ARG A N 1
ATOM 871 C CA . ARG A 1 104 ? -13.550 0.355 -2.433 1.00 96.62 104 ARG A CA 1
ATOM 872 C C . ARG A 1 104 ? -14.224 -0.732 -1.595 1.00 96.62 104 ARG A C 1
ATOM 874 O O . ARG A 1 104 ? -15.166 -0.440 -0.860 1.00 96.62 104 ARG A O 1
ATOM 881 N N . LYS A 1 105 ? -13.763 -1.984 -1.699 1.00 96.75 105 LYS A N 1
ATOM 882 C CA . LYS A 1 105 ? -14.280 -3.104 -0.896 1.00 96.75 105 LYS A CA 1
ATOM 883 C C . LYS A 1 105 ? -14.029 -2.869 0.596 1.00 96.75 105 LYS A C 1
ATOM 885 O O . LYS A 1 105 ? -14.953 -3.015 1.391 1.00 96.75 105 LYS A O 1
ATOM 890 N N . ALA A 1 106 ? -12.824 -2.439 0.970 1.00 96.69 106 ALA A N 1
ATOM 891 C CA . ALA A 1 106 ? -12.493 -2.120 2.358 1.00 96.69 106 ALA A CA 1
ATOM 892 C C . ALA A 1 106 ? -13.343 -0.966 2.921 1.00 96.69 106 ALA A C 1
ATOM 894 O O . ALA A 1 106 ? -13.852 -1.079 4.038 1.00 96.69 106 ALA A O 1
ATOM 895 N N . MET A 1 107 ? -13.560 0.098 2.133 1.00 94.94 107 MET A N 1
ATOM 896 C CA . MET A 1 107 ? -14.422 1.228 2.513 1.00 94.94 107 MET A CA 1
ATOM 897 C C . MET A 1 107 ? -15.861 0.771 2.762 1.00 94.94 107 MET A C 1
ATOM 899 O O . MET A 1 107 ? -16.429 1.088 3.803 1.00 94.94 107 MET A O 1
ATOM 903 N N . ARG A 1 108 ? -16.438 -0.028 1.853 1.00 93.12 108 ARG A N 1
ATOM 904 C CA . ARG A 1 108 ? -17.796 -0.585 2.003 1.00 93.12 108 ARG A CA 1
ATOM 905 C C . ARG A 1 108 ? -17.937 -1.472 3.238 1.00 93.12 108 ARG A C 1
ATOM 907 O O . ARG A 1 108 ? -18.964 -1.428 3.899 1.00 93.12 108 ARG A O 1
ATOM 914 N N . ASN A 1 109 ? -16.891 -2.220 3.578 1.00 93.38 109 ASN A N 1
ATOM 915 C CA . ASN A 1 109 ? -16.861 -3.069 4.768 1.00 93.38 109 ASN A CA 1
ATOM 916 C C . ASN A 1 109 ? -16.637 -2.277 6.075 1.00 93.38 109 ASN A C 1
ATOM 918 O O . ASN A 1 109 ? -16.538 -2.875 7.146 1.00 93.38 109 ASN A O 1
ATOM 922 N N . GLY A 1 110 ? -16.516 -0.944 6.018 1.00 92.81 110 GLY A N 1
ATOM 923 C CA . GLY A 1 110 ? -16.309 -0.097 7.195 1.00 92.81 110 GLY A CA 1
ATOM 924 C C . GLY A 1 110 ? -14.956 -0.307 7.884 1.00 92.81 110 GLY A C 1
ATOM 925 O O . GLY A 1 110 ? -14.824 -0.043 9.089 1.00 92.81 110 GLY A O 1
ATOM 926 N N . ILE A 1 111 ? -13.955 -0.800 7.146 1.00 94.62 111 ILE A N 1
ATOM 927 C CA . ILE A 1 111 ? -12.580 -0.948 7.633 1.00 94.62 111 ILE A CA 1
ATOM 928 C C . ILE A 1 111 ? -11.958 0.444 7.783 1.00 94.62 111 ILE A C 1
ATOM 930 O O . ILE A 1 111 ? -12.192 1.328 6.964 1.00 94.62 111 ILE A O 1
ATOM 934 N N . SER A 1 112 ? -11.209 0.662 8.865 1.00 94.12 112 SER A N 1
ATOM 935 C CA . SER A 1 112 ? -10.523 1.928 9.123 1.00 94.12 112 SER A CA 1
ATOM 936 C C . SER A 1 112 ? -9.358 1.738 10.101 1.00 94.12 112 SER A C 1
ATOM 938 O O . SER A 1 112 ? -9.538 1.011 11.083 1.00 94.12 112 SER A O 1
ATOM 940 N N . PRO A 1 113 ? -8.238 2.455 9.905 1.00 95.88 113 PRO A N 1
ATOM 941 C CA . PRO A 1 113 ? -7.989 3.336 8.761 1.00 95.88 113 PRO A CA 1
ATOM 942 C C . PRO A 1 113 ? -7.668 2.551 7.478 1.00 95.88 113 PRO A C 1
ATOM 944 O O . PRO A 1 113 ? -7.206 1.415 7.521 1.00 95.88 113 PRO A O 1
ATOM 947 N N . ILE A 1 114 ? -7.939 3.153 6.325 1.00 97.69 114 ILE A N 1
ATOM 948 C CA . ILE A 1 114 ? -7.458 2.673 5.025 1.00 97.69 114 ILE A CA 1
ATOM 949 C C . ILE A 1 114 ? -6.351 3.623 4.584 1.00 97.69 114 ILE A C 1
ATOM 951 O O . ILE A 1 114 ? -6.517 4.834 4.686 1.00 97.69 114 ILE A O 1
ATOM 955 N N . ILE A 1 115 ? -5.227 3.097 4.114 1.00 97.69 115 ILE A N 1
ATOM 956 C CA . ILE A 1 115 ? -4.053 3.877 3.720 1.00 97.69 115 ILE A CA 1
ATOM 957 C C . ILE A 1 115 ? -3.740 3.545 2.265 1.00 97.69 115 ILE A C 1
ATOM 959 O O . ILE A 1 115 ? -3.481 2.391 1.939 1.00 97.69 115 ILE A O 1
ATOM 963 N N . ILE A 1 116 ? -3.766 4.546 1.389 1.00 97.75 116 ILE A N 1
ATOM 964 C CA . ILE A 1 116 ? -3.334 4.412 -0.003 1.00 97.75 116 ILE A CA 1
ATOM 965 C C . ILE A 1 116 ? -1.895 4.913 -0.095 1.00 97.75 116 ILE A C 1
ATOM 967 O O . ILE A 1 116 ? -1.652 6.122 -0.053 1.00 97.75 116 ILE A O 1
ATOM 971 N N . ASP A 1 117 ? -0.954 3.980 -0.199 1.00 96.12 117 ASP A N 1
ATOM 972 C CA . ASP A 1 117 ? 0.487 4.239 -0.262 1.00 96.12 117 ASP A CA 1
ATOM 973 C C . ASP A 1 117 ? 0.971 4.284 -1.715 1.00 96.12 117 ASP A C 1
ATOM 975 O O . ASP A 1 117 ? 1.721 3.433 -2.173 1.00 96.12 117 ASP A O 1
ATOM 979 N N . ASN A 1 118 ? 0.500 5.288 -2.455 1.00 93.50 118 ASN A N 1
ATOM 980 C CA . ASN A 1 118 ? 0.954 5.576 -3.815 1.00 93.50 118 ASN A CA 1
ATOM 981 C C . ASN A 1 118 ? 1.786 6.868 -3.836 1.00 93.50 118 ASN A C 1
ATOM 983 O O . ASN A 1 118 ? 1.828 7.636 -2.872 1.00 93.50 118 ASN A O 1
ATOM 987 N N . THR A 1 119 ? 2.441 7.164 -4.958 1.00 89.69 119 THR A N 1
ATOM 988 C CA . THR A 1 119 ? 3.089 8.469 -5.170 1.00 89.69 119 THR A CA 1
ATOM 989 C C . THR A 1 119 ? 2.066 9.605 -5.243 1.00 89.69 119 THR A C 1
ATOM 991 O O . THR A 1 119 ? 2.299 10.658 -4.640 1.00 89.69 119 THR A O 1
ATOM 994 N N . ASN A 1 120 ? 0.927 9.371 -5.912 1.00 89.25 120 ASN A N 1
ATOM 995 C CA . ASN A 1 120 ? -0.185 10.315 -6.074 1.00 89.25 120 ASN A CA 1
ATOM 996 C C . ASN A 1 120 ? 0.308 11.700 -6.541 1.00 89.25 120 ASN A C 1
ATOM 998 O O . ASN A 1 120 ? -0.039 12.737 -5.967 1.00 89.25 120 ASN A O 1
ATOM 1002 N N . LEU A 1 121 ? 1.198 11.730 -7.537 1.00 87.31 121 LEU A N 1
ATOM 1003 C CA . LEU A 1 121 ? 1.814 12.962 -8.031 1.00 87.31 121 LEU A CA 1
ATOM 1004 C C . LEU A 1 121 ? 0.788 13.863 -8.717 1.00 87.31 121 LEU A C 1
ATOM 1006 O O . LEU A 1 121 ? 0.874 15.089 -8.584 1.00 87.31 121 LEU A O 1
ATOM 1010 N N . HIS A 1 122 ? -0.219 13.270 -9.355 1.00 88.81 122 HIS A N 1
ATOM 1011 C CA . HIS A 1 122 ? -1.233 13.978 -10.114 1.00 88.81 122 HIS A CA 1
ATOM 1012 C C . HIS A 1 122 ? -2.622 13.881 -9.478 1.00 88.81 122 HIS A C 1
ATOM 1014 O O . HIS A 1 122 ? -3.028 12.864 -8.920 1.00 88.81 122 HIS A O 1
ATOM 1020 N N . ALA A 1 123 ? -3.403 14.958 -9.600 1.00 89.00 123 ALA A N 1
ATOM 1021 C CA . ALA A 1 123 ? -4.733 15.040 -8.993 1.00 89.00 123 ALA A CA 1
ATOM 1022 C C . ALA A 1 123 ? -5.705 13.967 -9.521 1.00 89.00 123 ALA A C 1
ATOM 1024 O O . ALA A 1 123 ? -6.592 13.520 -8.790 1.00 89.00 123 ALA A O 1
ATOM 1025 N N . TRP A 1 124 ? -5.540 13.538 -10.777 1.00 90.81 124 TRP A N 1
ATOM 1026 C CA . TRP A 1 124 ? -6.393 12.514 -11.379 1.00 90.81 124 TRP A CA 1
ATOM 1027 C C . TRP A 1 124 ? -6.207 11.132 -10.748 1.00 90.81 124 TRP A C 1
ATOM 1029 O O . TRP A 1 124 ? -7.189 10.407 -10.650 1.00 90.81 124 TRP A O 1
ATOM 1039 N N . GLU A 1 125 ? -5.018 10.796 -10.239 1.00 91.94 125 GLU A N 1
ATOM 1040 C CA . GLU A 1 125 ? -4.760 9.520 -9.545 1.00 91.94 125 GLU A CA 1
ATOM 1041 C C . GLU A 1 125 ? -5.575 9.411 -8.246 1.00 91.94 125 GLU A C 1
ATOM 1043 O O .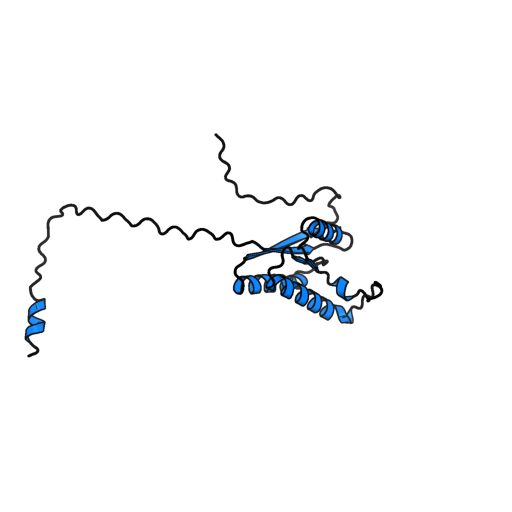 GLU A 1 125 ? -5.997 8.335 -7.828 1.00 91.94 125 GLU A O 1
ATOM 1048 N N . MET A 1 126 ? -5.850 10.556 -7.620 1.00 93.31 126 MET A N 1
ATOM 1049 C CA . MET A 1 126 ? -6.564 10.644 -6.349 1.00 93.31 126 MET A CA 1
ATOM 1050 C C . MET A 1 126 ? -8.084 10.762 -6.507 1.00 93.31 126 MET A C 1
ATOM 1052 O O . MET A 1 126 ? -8.840 10.385 -5.607 1.00 93.31 126 MET A O 1
ATOM 1056 N N . LYS A 1 127 ? -8.545 11.287 -7.649 1.00 94.75 127 LYS A N 1
ATOM 1057 C CA . LYS A 1 127 ? -9.966 11.526 -7.945 1.00 94.75 127 LYS A CA 1
ATOM 1058 C C . LYS A 1 127 ? -10.854 10.287 -7.712 1.00 94.75 127 LYS A C 1
ATOM 1060 O O . LYS A 1 127 ? -11.905 10.460 -7.090 1.00 94.75 127 LYS A O 1
ATOM 1065 N N . PRO A 1 128 ? -10.476 9.054 -8.118 1.00 95.94 128 PRO A N 1
ATOM 1066 C CA . PRO A 1 128 ? -11.289 7.864 -7.871 1.00 95.94 128 PRO A CA 1
ATOM 1067 C C . PRO A 1 128 ? -11.576 7.628 -6.386 1.00 95.94 128 PRO A C 1
ATOM 1069 O O . PRO A 1 128 ? -12.707 7.306 -6.028 1.00 95.94 128 PRO A O 1
ATOM 1072 N N . TYR A 1 129 ? -10.590 7.841 -5.511 1.00 96.62 129 TYR A N 1
ATOM 1073 C CA . TYR A 1 129 ? -10.752 7.652 -4.069 1.00 96.62 129 TYR A CA 1
ATOM 1074 C C . TYR A 1 129 ? -11.703 8.682 -3.459 1.00 96.62 129 TYR A C 1
ATOM 1076 O O . TYR A 1 129 ? -12.575 8.312 -2.674 1.00 96.62 129 TYR A O 1
ATOM 1084 N N . ALA A 1 130 ? -11.609 9.947 -3.877 1.00 94.88 130 ALA A N 1
ATOM 1085 C CA . ALA A 1 130 ? -12.535 10.992 -3.441 1.00 94.88 130 ALA A CA 1
ATOM 1086 C C . ALA A 1 130 ? -13.990 10.651 -3.811 1.00 94.88 130 ALA A C 1
ATOM 1088 O O . ALA A 1 130 ? -14.898 10.763 -2.985 1.00 94.88 130 ALA A O 1
ATOM 1089 N N . VAL A 1 131 ? -14.207 10.159 -5.036 1.00 95.44 131 VAL A N 1
ATOM 1090 C CA . VAL A 1 131 ? -15.527 9.700 -5.495 1.00 95.44 131 VAL A CA 1
ATOM 1091 C C . VAL A 1 131 ? -16.010 8.492 -4.683 1.00 95.44 131 VAL A C 1
ATOM 1093 O O . VAL A 1 131 ? -17.177 8.447 -4.294 1.00 95.44 131 VAL A O 1
ATOM 1096 N N . MET A 1 132 ? -15.135 7.525 -4.382 1.00 95.81 132 MET A N 1
ATOM 1097 C CA . MET A 1 132 ? -15.488 6.359 -3.557 1.00 95.81 132 MET A CA 1
ATOM 1098 C C . MET A 1 132 ? -15.898 6.747 -2.138 1.00 95.81 132 MET A C 1
ATOM 1100 O O . MET A 1 132 ? -16.851 6.166 -1.615 1.00 95.81 132 MET A O 1
ATOM 1104 N N . VAL A 1 133 ? -15.214 7.718 -1.525 1.00 93.94 133 VAL A N 1
ATOM 1105 C CA . VAL A 1 133 ? -15.578 8.227 -0.198 1.00 93.94 133 VAL A CA 1
ATOM 1106 C C . VAL A 1 133 ? -16.984 8.809 -0.227 1.00 93.94 133 VAL A C 1
ATOM 1108 O O . VAL A 1 133 ? -17.842 8.341 0.520 1.00 93.94 133 VAL A O 1
ATOM 1111 N N . PHE A 1 134 ? -17.258 9.718 -1.166 1.00 92.75 134 PHE A N 1
ATOM 1112 C CA . PHE A 1 134 ? -18.586 10.311 -1.330 1.00 92.75 134 PHE A CA 1
ATOM 1113 C C . PHE A 1 134 ? -19.678 9.245 -1.524 1.00 92.75 134 PHE A C 1
ATOM 1115 O O . PHE A 1 134 ? -20.705 9.267 -0.851 1.00 92.75 134 PHE A O 1
ATOM 1122 N N . GLN A 1 135 ? -19.444 8.255 -2.390 1.00 92.56 135 GLN A N 1
ATOM 1123 C CA . GLN A 1 135 ? -20.391 7.156 -2.618 1.00 92.56 135 GLN A CA 1
ATOM 1124 C C . GLN A 1 135 ? -20.601 6.265 -1.384 1.00 92.56 135 GLN A C 1
ATOM 1126 O O . GLN A 1 135 ? -21.688 5.714 -1.205 1.00 92.56 135 GLN A O 1
ATOM 1131 N N . THR A 1 136 ? -19.565 6.080 -0.563 1.00 90.56 136 THR A N 1
ATOM 1132 C CA . THR A 1 136 ? -19.621 5.254 0.650 1.00 90.56 136 THR A CA 1
ATOM 1133 C C . THR A 1 136 ? -20.436 5.949 1.733 1.00 90.56 136 THR A C 1
ATOM 1135 O O . THR A 1 136 ? -21.275 5.295 2.349 1.00 90.56 136 THR A O 1
ATOM 1138 N N . GLU A 1 137 ? -20.260 7.258 1.922 1.00 86.81 137 GLU A N 1
ATOM 1139 C CA . GLU A 1 137 ? -21.023 8.036 2.907 1.00 86.81 137 GLU A CA 1
ATOM 1140 C C . GLU A 1 137 ? -22.530 8.042 2.614 1.00 86.81 137 GLU A C 1
ATOM 1142 O O . GLU A 1 137 ? -23.333 7.938 3.534 1.00 86.81 137 GLU A O 1
ATOM 1147 N N . GLN A 1 138 ? -22.928 8.072 1.339 1.00 85.75 138 GLN A N 1
ATOM 1148 C CA . GLN A 1 138 ? -24.346 8.037 0.945 1.00 85.75 138 GLN A CA 1
ATOM 1149 C C . GLN A 1 138 ? -25.039 6.700 1.254 1.00 85.75 138 GLN A C 1
ATOM 1151 O O . GLN A 1 138 ? -26.263 6.636 1.321 1.00 85.75 138 GLN A O 1
ATOM 1156 N N . LYS A 1 139 ? -24.272 5.612 1.392 1.00 87.69 139 LYS A N 1
ATOM 1157 C CA . LYS A 1 139 ? -24.802 4.241 1.495 1.00 87.69 139 LYS A CA 1
ATOM 1158 C C . LYS A 1 139 ? -24.617 3.607 2.870 1.00 87.69 139 LYS A C 1
ATOM 1160 O O . LYS A 1 139 ? -25.100 2.498 3.079 1.00 87.69 139 LYS A O 1
ATOM 1165 N N . ASN A 1 140 ? -23.905 4.261 3.786 1.00 83.69 140 ASN A N 1
ATOM 1166 C CA . ASN A 1 140 ? -23.512 3.671 5.062 1.00 83.69 140 ASN A CA 1
ATOM 1167 C C . ASN A 1 140 ? -23.893 4.551 6.253 1.00 83.69 140 ASN A C 1
ATOM 1169 O O . ASN A 1 140 ? -24.046 5.761 6.148 1.00 83.69 140 ASN A O 1
ATOM 1173 N N . LEU A 1 141 ? -23.996 3.927 7.428 1.00 84.06 141 LEU A N 1
ATOM 1174 C CA . LEU A 1 141 ? -24.359 4.601 8.680 1.00 84.06 141 LEU A CA 1
ATOM 1175 C C . LEU A 1 141 ? -23.182 5.348 9.347 1.00 84.06 141 LEU A C 1
ATOM 1177 O O . LEU A 1 141 ? -23.326 5.878 10.449 1.00 84.06 141 LEU A O 1
ATOM 1181 N N . PHE A 1 142 ? -22.005 5.350 8.718 1.00 87.56 142 PHE A N 1
ATOM 1182 C CA . PHE A 1 142 ? -20.790 5.983 9.221 1.00 87.56 142 PHE A CA 1
ATOM 1183 C C . PHE A 1 142 ? -20.275 7.042 8.248 1.00 87.56 142 PHE A C 1
ATOM 1185 O O . PHE A 1 142 ? -20.497 6.965 7.042 1.00 87.56 142 PHE A O 1
ATOM 1192 N N . ARG A 1 143 ? -19.538 8.009 8.797 1.00 88.50 143 ARG A N 1
ATOM 1193 C CA . ARG A 1 143 ? -18.846 9.044 8.030 1.00 88.50 143 ARG A CA 1
ATOM 1194 C C . ARG A 1 143 ? -17.434 8.572 7.686 1.00 88.50 143 ARG A C 1
ATOM 1196 O O . ARG A 1 143 ? -16.761 8.028 8.565 1.00 88.50 143 ARG A O 1
ATOM 1203 N N . LEU A 1 144 ? -16.990 8.786 6.450 1.00 91.38 144 LEU A N 1
ATOM 1204 C CA . LEU A 1 144 ? -15.652 8.426 5.983 1.00 91.38 144 LEU A CA 1
ATOM 1205 C C . LEU A 1 144 ? -14.897 9.705 5.618 1.00 91.38 144 LEU A C 1
ATOM 1207 O O . LEU A 1 144 ? -15.201 10.362 4.632 1.00 91.38 144 LEU A O 1
ATOM 1211 N N . GLU A 1 145 ? -13.905 10.064 6.423 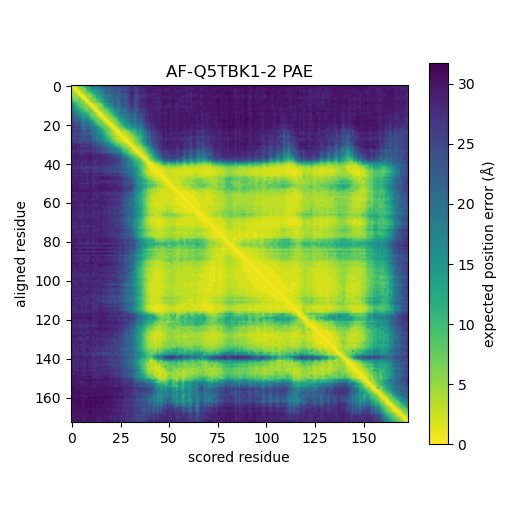1.00 92.06 145 GLU A N 1
ATOM 1212 C CA . GLU A 1 145 ? -13.079 11.248 6.203 1.00 92.06 145 GLU A CA 1
ATOM 1213 C C . GLU A 1 145 ? -11.848 10.873 5.373 1.00 92.06 145 GLU A C 1
ATOM 1215 O O . GLU A 1 145 ? -11.168 9.887 5.661 1.00 92.06 145 GLU A O 1
ATOM 1220 N N . MET A 1 146 ? -11.585 11.646 4.318 1.00 93.50 146 MET A N 1
ATOM 1221 C CA . MET A 1 146 ? -10.417 11.474 3.460 1.00 93.50 146 MET A CA 1
ATOM 1222 C C . MET A 1 146 ? -9.386 12.555 3.770 1.00 93.50 146 MET A C 1
ATOM 1224 O O . MET A 1 146 ? -9.647 13.736 3.546 1.00 93.50 146 MET A O 1
ATOM 1228 N N . ASP A 1 147 ? -8.207 12.136 4.214 1.00 93.75 147 ASP A N 1
ATOM 1229 C CA . ASP A 1 147 ? -7.093 13.015 4.553 1.00 93.75 147 ASP A CA 1
ATOM 1230 C C . ASP A 1 147 ? -5.913 12.762 3.608 1.00 93.75 147 ASP A C 1
ATOM 1232 O O . ASP A 1 147 ? -5.476 11.627 3.414 1.00 93.75 147 ASP A O 1
ATOM 1236 N N . MET A 1 148 ? -5.368 13.828 3.021 1.00 92.25 148 MET A N 1
ATOM 1237 C CA . MET A 1 148 ? -4.162 13.753 2.194 1.00 92.25 148 MET A CA 1
ATOM 1238 C C . MET A 1 148 ? -2.923 14.028 3.050 1.00 92.25 148 MET A C 1
ATOM 1240 O O . MET A 1 148 ? -2.804 15.097 3.648 1.00 92.25 148 MET A O 1
ATOM 1244 N N . VAL A 1 149 ? -1.975 13.092 3.064 1.00 92.56 149 VAL A N 1
ATOM 1245 C CA . VAL A 1 149 ? -0.703 13.211 3.785 1.00 92.56 149 VAL A CA 1
ATOM 1246 C C . VAL A 1 149 ? 0.412 13.485 2.780 1.00 92.56 149 VAL A C 1
ATOM 1248 O O . VAL A 1 149 ? 0.803 12.606 2.014 1.00 92.56 149 VAL A O 1
ATOM 1251 N N . VAL A 1 150 ? 0.918 14.719 2.767 1.00 89.88 150 VAL A N 1
ATOM 1252 C CA . VAL A 1 150 ? 1.936 15.168 1.805 1.00 89.88 150 VAL A CA 1
ATOM 1253 C C . VAL A 1 150 ? 3.339 15.044 2.397 1.00 89.88 150 VAL A C 1
ATOM 1255 O O . VAL A 1 150 ? 3.670 15.689 3.390 1.00 89.88 150 VAL A O 1
ATOM 1258 N N . PHE A 1 151 ? 4.188 14.263 1.737 1.00 88.19 151 PHE A N 1
ATOM 1259 C CA . PHE A 1 151 ? 5.593 14.069 2.067 1.00 88.19 151 PHE A CA 1
ATOM 1260 C C . PHE A 1 151 ? 6.454 15.000 1.233 1.00 88.19 151 PHE A C 1
ATOM 1262 O O . PHE A 1 151 ? 6.533 14.878 0.009 1.00 88.19 151 PHE A O 1
ATOM 1269 N N . ARG A 1 152 ? 7.123 15.922 1.919 1.00 77.12 152 ARG A N 1
ATOM 1270 C CA . ARG A 1 152 ? 8.100 16.823 1.317 1.00 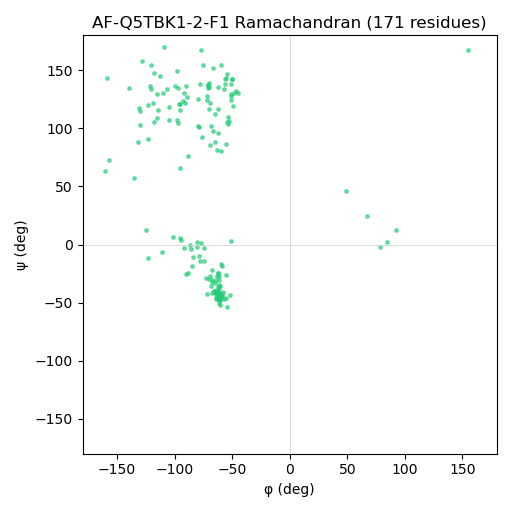77.12 152 ARG A CA 1
ATOM 1271 C C . ARG A 1 152 ? 9.501 16.248 1.548 1.00 77.12 152 ARG A C 1
ATOM 1273 O O . ARG A 1 152 ? 9.780 15.847 2.677 1.00 77.12 152 ARG A O 1
ATOM 1280 N N . PRO A 1 153 ? 10.373 16.223 0.526 1.00 62.75 153 PRO A N 1
ATOM 1281 C CA . PRO A 1 153 ? 11.716 15.640 0.622 1.00 62.75 153 PRO A CA 1
ATOM 1282 C C . PRO A 1 153 ? 12.614 16.296 1.690 1.00 62.75 153 PRO A C 1
ATOM 1284 O O . PRO A 1 153 ? 13.580 15.686 2.129 1.00 62.75 153 PRO A O 1
ATOM 1287 N N . GLU A 1 154 ? 12.267 17.492 2.174 1.00 57.59 154 GLU A N 1
ATOM 1288 C CA . GLU A 1 154 ? 13.003 18.219 3.221 1.00 57.59 154 GLU A CA 1
ATOM 1289 C C . GLU A 1 154 ? 12.620 17.868 4.673 1.00 57.59 154 GLU A C 1
ATOM 1291 O O . GLU A 1 154 ? 13.205 18.406 5.616 1.00 57.59 154 GLU A O 1
ATOM 1296 N N . MET A 1 155 ? 11.660 16.965 4.907 1.00 48.03 155 MET A N 1
ATOM 1297 C CA . MET A 1 155 ? 11.283 16.603 6.278 1.00 48.03 155 MET A CA 1
ATOM 1298 C C . MET A 1 155 ? 12.278 15.613 6.900 1.00 48.03 155 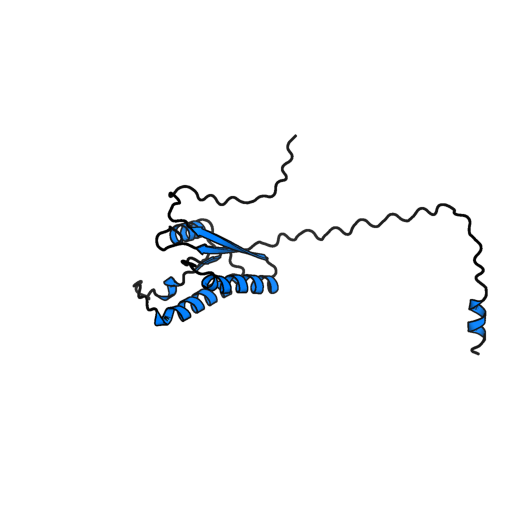MET A C 1
ATOM 1300 O O . MET A 1 155 ? 12.232 14.408 6.661 1.00 48.03 155 MET A O 1
ATOM 1304 N N . LYS A 1 156 ? 13.173 16.143 7.748 1.00 43.12 156 LYS A N 1
ATOM 1305 C CA . LYS A 1 156 ? 14.033 15.376 8.668 1.00 43.12 156 LYS A CA 1
ATOM 1306 C C . LYS A 1 156 ? 13.185 14.372 9.470 1.00 43.12 156 LYS A C 1
ATOM 1308 O O . LYS A 1 156 ? 12.085 14.710 9.899 1.00 43.12 156 LYS A O 1
ATOM 1313 N N . LYS A 1 157 ? 13.733 13.173 9.722 1.00 51.84 157 LYS A N 1
ATOM 1314 C CA . LYS A 1 157 ? 13.108 11.960 10.314 1.00 51.84 157 LYS A CA 1
ATOM 1315 C C . LYS A 1 157 ? 12.328 12.111 11.648 1.00 51.84 157 LYS A C 1
ATOM 1317 O O . LYS A 1 157 ? 11.839 11.115 12.160 1.00 51.84 157 LYS A O 1
ATOM 1322 N N . HIS A 1 158 ? 12.166 13.309 12.212 1.00 42.97 158 HIS A N 1
ATOM 1323 C CA . HIS A 1 158 ? 11.626 13.541 13.558 1.00 42.97 158 HIS A CA 1
ATOM 1324 C C . HIS A 1 158 ? 10.599 14.687 13.599 1.00 42.97 158 HIS A C 1
ATOM 1326 O O . HIS A 1 158 ? 10.789 15.669 14.309 1.00 42.97 158 HIS A O 1
ATOM 1332 N N . SER A 1 159 ? 9.524 14.617 12.813 1.00 43.22 159 SER A N 1
ATOM 1333 C CA . SER A 1 159 ? 8.389 15.547 12.960 1.00 43.22 159 SER A CA 1
ATOM 1334 C C . SER A 1 159 ? 7.125 14.980 12.314 1.00 43.22 159 SER A C 1
ATOM 1336 O O . SER A 1 159 ? 6.598 15.514 11.344 1.00 43.22 159 SER A O 1
ATOM 1338 N N . TRP A 1 160 ? 6.636 13.859 12.833 1.00 39.88 160 TRP A N 1
ATOM 1339 C CA . TRP A 1 160 ? 5.257 13.448 12.590 1.00 39.88 160 TRP A CA 1
ATOM 1340 C C . TRP A 1 160 ? 4.618 13.115 13.928 1.00 39.88 160 TRP A C 1
ATOM 1342 O O . TRP A 1 160 ? 4.865 12.074 14.523 1.00 39.88 160 TRP A O 1
ATOM 1352 N N . CYS A 1 161 ? 3.805 14.048 14.414 1.00 43.00 161 CYS A N 1
ATOM 1353 C CA . CYS A 1 161 ? 2.858 13.812 15.488 1.00 43.00 161 CYS A CA 1
ATOM 1354 C C . CYS A 1 161 ? 1.477 14.084 14.901 1.00 43.00 161 CYS A C 1
ATOM 1356 O O . CYS A 1 161 ? 1.225 15.172 14.371 1.00 43.00 161 CYS A O 1
ATOM 1358 N N . LEU A 1 162 ? 0.597 13.086 14.950 1.00 45.19 162 LEU A N 1
ATOM 1359 C CA . LEU A 1 162 ? -0.795 13.222 14.551 1.00 45.19 162 LEU A CA 1
ATOM 1360 C C . LEU A 1 162 ? -1.457 14.206 15.527 1.00 45.19 162 LEU A C 1
ATOM 1362 O O . LEU A 1 162 ? -1.973 13.808 16.571 1.00 45.19 162 LEU A O 1
ATOM 1366 N N . LYS A 1 163 ? -1.406 15.514 15.235 1.00 39.25 163 LYS A N 1
ATOM 1367 C CA . LYS A 1 163 ? -2.151 16.517 16.001 1.00 39.25 163 LYS A CA 1
ATOM 1368 C C . LYS A 1 163 ? -3.634 16.198 15.845 1.00 39.25 163 LYS A C 1
ATOM 1370 O O . LYS A 1 163 ? -4.268 16.607 14.873 1.00 39.25 163 LYS A O 1
ATOM 1375 N N . ARG A 1 164 ? -4.197 15.479 16.822 1.00 39.38 164 ARG A N 1
ATOM 1376 C CA . ARG A 1 164 ? -5.640 15.437 17.048 1.00 39.38 164 ARG A CA 1
ATOM 1377 C C . ARG A 1 164 ? -6.099 16.888 17.176 1.00 39.38 164 ARG A C 1
ATOM 1379 O O . ARG A 1 164 ? -5.775 17.556 18.154 1.00 39.38 164 ARG A O 1
ATOM 1386 N N . LYS A 1 165 ? -6.836 17.396 16.188 1.00 39.50 165 LYS A N 1
ATOM 1387 C CA . LYS A 1 165 ? -7.635 18.609 16.371 1.00 39.50 165 LYS A CA 1
ATOM 1388 C C . LYS A 1 165 ? -8.786 18.255 17.317 1.00 39.50 165 LYS A C 1
ATOM 1390 O O . LYS A 1 165 ? -9.864 17.887 16.863 1.00 39.50 165 LYS A O 1
ATOM 1395 N N . ASN A 1 166 ? -8.544 18.324 18.624 1.00 40.66 166 ASN A N 1
ATOM 1396 C CA . ASN A 1 166 ? -9.629 18.470 19.590 1.00 40.66 166 ASN A CA 1
ATOM 1397 C C . ASN A 1 166 ? -10.194 19.902 19.464 1.00 40.66 166 ASN A C 1
ATOM 1399 O O . ASN A 1 166 ? -9.408 20.839 19.294 1.00 40.66 166 ASN A O 1
ATOM 1403 N N . PRO A 1 167 ? -11.526 20.098 19.485 1.00 40.84 167 PRO A N 1
ATOM 1404 C CA . PRO A 1 167 ? -12.121 21.432 19.481 1.00 40.84 167 PRO A CA 1
ATOM 1405 C C . PRO A 1 167 ? -11.788 22.178 20.789 1.00 40.84 167 PRO A C 1
ATOM 1407 O O . PRO A 1 167 ? -11.608 21.532 21.823 1.00 40.84 167 PRO A O 1
ATOM 1410 N N . PRO A 1 168 ? -11.716 23.522 20.768 1.00 37.59 168 PRO A N 1
ATOM 1411 C CA . PRO A 1 168 ? -11.351 24.312 21.933 1.00 37.59 168 PRO A CA 1
ATOM 1412 C C . PRO A 1 168 ? -12.574 24.451 22.838 1.00 37.59 168 PRO A C 1
ATOM 1414 O O . PRO A 1 168 ? -13.475 25.232 22.545 1.00 37.59 168 PRO A O 1
ATOM 1417 N N . ASN A 1 169 ? -12.642 23.677 23.916 1.00 37.59 169 ASN A N 1
ATOM 1418 C CA . ASN A 1 169 ? -13.511 24.016 25.037 1.00 37.59 169 ASN A CA 1
ATOM 1419 C C . ASN A 1 169 ? -13.010 23.343 26.316 1.00 37.59 169 ASN A C 1
ATOM 1421 O O . ASN A 1 169 ? -13.601 22.381 26.797 1.00 37.59 169 ASN A O 1
ATOM 1425 N N . GLU A 1 170 ? -11.909 23.858 26.850 1.00 39.66 170 GLU A N 1
ATOM 1426 C CA . GLU A 1 170 ? -11.554 23.656 28.249 1.00 39.66 170 GLU A CA 1
ATOM 1427 C C . GLU A 1 170 ? -11.536 25.042 28.892 1.00 39.66 170 GLU A C 1
ATOM 1429 O O . GLU A 1 170 ? -10.703 25.894 28.586 1.00 39.66 170 GLU A O 1
ATOM 1434 N N . ARG A 1 171 ? -12.580 25.296 29.686 1.00 30.23 171 ARG A N 1
ATOM 1435 C CA . ARG A 1 171 ? -12.620 26.381 30.658 1.00 30.23 171 ARG A CA 1
ATOM 1436 C C . ARG A 1 171 ? -11.846 25.886 31.870 1.00 30.23 171 ARG A C 1
ATOM 1438 O O . ARG A 1 171 ? -12.234 24.865 32.434 1.00 30.23 171 ARG A O 1
ATOM 1445 N N . THR A 1 172 ? -10.852 26.641 32.299 1.00 35.50 172 THR A N 1
ATOM 1446 C CA . THR A 1 172 ? -10.317 26.531 33.655 1.00 35.50 172 THR A CA 1
ATOM 1447 C C . THR A 1 172 ? -10.499 27.890 34.315 1.00 35.50 172 THR A C 1
ATOM 1449 O O . THR A 1 172 ? -10.291 28.918 33.667 1.00 35.50 172 THR A O 1
ATOM 1452 N N . VAL A 1 173 ? -10.996 27.858 35.552 1.00 38.50 173 VAL A N 1
ATOM 1453 C CA . VAL A 1 173 ? -10.994 28.981 36.502 1.00 38.50 173 VAL A CA 1
ATOM 1454 C C . VAL A 1 173 ? -9.559 29.439 36.737 1.00 38.50 173 VAL A C 1
ATOM 1456 O O . VAL A 1 173 ? -8.677 28.551 36.754 1.00 38.50 173 VAL A O 1
#

Nearest PDB structures (foldseek):
  1ltq-assembly1_A  TM=8.162E-01  e=2.080E-05  Tequatrovirus T4
  4xru-assembly1_A  TM=7.183E-01  e=5.616E-06  Capnocytophaga gingivalis ATCC 33624
  2ia5-assembly3_I  TM=7.826E-01  e=1.825E-05  Tequatrovirus T4
  4xrp-assembly1_D  TM=8.366E-01  e=1.001E-04  Capnocytophaga gingivalis ATCC 33624
  4xru-assembly1_D  TM=7.094E-01  e=1.301E-04  Capnocytophaga gingivalis ATCC 33624

Solvent-accessible surface area (backbone atoms only — not comparable to full-atom values): 10997 Å² total; per-residue (Å²): 144,70,73,75,69,68,66,74,74,78,73,85,75,84,71,88,74,76,87,71,85,72,77,72,77,79,77,76,75,78,80,71,75,74,77,79,68,85,50,62,73,31,40,37,38,40,34,26,33,63,88,88,49,49,59,63,58,52,53,52,50,51,32,68,79,33,80,65,34,45,80,46,38,44,68,65,68,31,46,46,98,88,66,51,79,57,87,54,77,93,45,47,68,57,27,48,52,53,38,50,53,52,52,52,50,40,54,72,69,68,49,41,43,35,35,36,57,42,43,56,87,48,72,73,75,46,47,63,58,57,51,47,39,57,57,42,39,79,75,45,93,38,46,58,47,77,45,78,47,78,44,56,87,82,66,66,99,81,79,85,72,88,76,75,82,70,79,96,79,82,87,77,134